Protein AF-A0A662RTC8-F1 (afdb_monomer_lite)

Sequence (84 aa):
MIVVTAPGDTSAGDEITVPAKIAEIVSAVLFKGHAVDEDGSATYTIGPTSVTATKVDESTIKLDADTAAEDLLILNFVPAGAYV

Radius of gyration: 13.36 Å; chains: 1; bounding box: 41×17×33 Å

Foldseek 3Di:
DKDKDQQAFDAAFDKGFAPAFFPFWDFKWKQAQDQQDPVGDRPDDGGIDTWDWADPHRGIIGTRGGHHRRMMMMTDGDGPPPPD

Structure (mmCIF, N/CA/C/O backbone):
data_AF-A0A662RTC8-F1
#
_entry.id   AF-A0A662RTC8-F1
#
loop_
_atom_site.group_PDB
_atom_site.id
_atom_site.type_symbol
_atom_site.label_atom_id
_atom_site.label_alt_id
_atom_site.label_comp_id
_atom_site.label_asym_id
_atom_site.label_entity_id
_atom_site.label_seq_id
_atom_site.pdbx_PDB_ins_code
_atom_site.Cartn_x
_atom_site.Cartn_y
_atom_site.Cartn_z
_atom_site.occupancy
_atom_site.B_iso_or_equiv
_atom_site.auth_seq_id
_atom_site.auth_comp_id
_atom_site.auth_asym_id
_atom_site.auth_atom_id
_atom_site.pdbx_PDB_model_num
ATOM 1 N N . MET A 1 1 ? -12.194 -6.624 2.716 1.00 91.81 1 MET A N 1
ATOM 2 C CA . MET A 1 1 ? -12.603 -5.774 1.576 1.00 91.81 1 MET A CA 1
ATOM 3 C C . MET A 1 1 ? -11.354 -5.452 0.786 1.00 91.81 1 MET A C 1
ATOM 5 O O . MET A 1 1 ? -10.294 -5.370 1.386 1.00 91.81 1 MET A O 1
ATOM 9 N N . ILE A 1 2 ? -11.460 -5.335 -0.534 1.00 94.81 2 ILE A N 1
ATOM 10 C CA . ILE A 1 2 ? -10.310 -5.056 -1.396 1.00 94.81 2 ILE A CA 1
ATOM 11 C C . ILE A 1 2 ? -10.532 -3.705 -2.064 1.00 94.81 2 ILE A C 1
ATOM 13 O O . ILE A 1 2 ? -11.635 -3.432 -2.539 1.00 94.81 2 ILE A O 1
ATOM 17 N N . VAL A 1 3 ? -9.486 -2.886 -2.100 1.00 95.44 3 VAL A N 1
ATOM 18 C CA . VAL A 1 3 ? -9.420 -1.681 -2.927 1.00 95.44 3 VAL A CA 1
ATOM 19 C C . VAL A 1 3 ? -8.193 -1.765 -3.824 1.00 95.44 3 VAL A C 1
ATOM 21 O O . VAL A 1 3 ? -7.144 -2.260 -3.411 1.00 95.44 3 VAL A O 1
ATOM 24 N N . VAL A 1 4 ? -8.354 -1.305 -5.061 1.00 96.00 4 VAL A N 1
ATOM 25 C CA . VAL A 1 4 ? -7.259 -1.129 -6.013 1.00 96.00 4 VAL A CA 1
ATOM 26 C C . VAL A 1 4 ? -7.160 0.358 -6.301 1.00 96.00 4 VAL A C 1
ATOM 28 O O . VAL A 1 4 ? -8.163 0.976 -6.657 1.00 96.00 4 VAL A O 1
ATOM 31 N N . THR A 1 5 ? -5.981 0.935 -6.105 1.00 94.69 5 THR A N 1
ATOM 32 C CA . THR A 1 5 ? -5.749 2.368 -6.304 1.00 94.69 5 THR A CA 1
ATOM 33 C C . THR A 1 5 ? -4.364 2.613 -6.879 1.00 94.69 5 THR A C 1
ATOM 35 O O . THR A 1 5 ? -3.441 1.848 -6.610 1.00 94.69 5 THR A O 1
ATOM 38 N N . ALA A 1 6 ? -4.214 3.685 -7.652 1.00 94.19 6 ALA A N 1
ATOM 39 C CA . ALA A 1 6 ? -2.903 4.204 -8.013 1.00 94.19 6 ALA A CA 1
ATOM 40 C C . ALA A 1 6 ? -2.404 5.074 -6.843 1.00 94.19 6 ALA A C 1
ATOM 42 O O . ALA A 1 6 ? -3.097 6.033 -6.491 1.00 94.19 6 ALA A O 1
ATOM 43 N N . PRO A 1 7 ? -1.278 4.734 -6.194 1.00 92.50 7 PRO A N 1
ATOM 44 C CA . PRO A 1 7 ? -0.712 5.550 -5.121 1.00 92.50 7 PRO A CA 1
ATOM 45 C C . PRO A 1 7 ? -0.030 6.825 -5.645 1.00 92.50 7 PRO A C 1
ATOM 47 O O . PRO A 1 7 ? 0.095 7.786 -4.895 1.00 92.50 7 PRO A O 1
ATOM 50 N N . GLY A 1 8 ? 0.354 6.852 -6.927 1.00 91.19 8 GLY A N 1
ATOM 51 C CA . GLY A 1 8 ? 1.174 7.914 -7.510 1.00 91.19 8 GLY A CA 1
ATOM 52 C C . GLY A 1 8 ? 2.669 7.664 -7.310 1.00 91.19 8 GLY A C 1
ATOM 53 O O . GLY A 1 8 ? 3.071 6.603 -6.837 1.00 91.19 8 GLY A O 1
ATOM 54 N N . ASP A 1 9 ? 3.484 8.642 -7.700 1.00 90.75 9 ASP A N 1
ATOM 55 C CA . ASP A 1 9 ? 4.924 8.633 -7.437 1.00 90.75 9 ASP A CA 1
ATOM 56 C C . ASP A 1 9 ? 5.183 9.130 -6.008 1.00 90.75 9 ASP A C 1
ATOM 58 O O . ASP A 1 9 ? 4.885 10.285 -5.691 1.00 90.75 9 ASP A O 1
ATOM 62 N N . THR A 1 10 ? 5.635 8.238 -5.126 1.00 91.81 10 THR A N 1
ATOM 63 C CA . THR A 1 10 ? 5.870 8.548 -3.710 1.00 91.81 10 THR A CA 1
ATOM 64 C C . THR A 1 10 ? 7.004 7.703 -3.140 1.00 91.81 10 THR A C 1
ATOM 66 O O . THR A 1 10 ? 7.237 6.572 -3.575 1.00 91.81 10 THR A O 1
ATOM 69 N N . SER A 1 11 ? 7.712 8.236 -2.144 1.00 93.50 11 SER A N 1
ATOM 70 C CA . SER A 1 11 ? 8.786 7.509 -1.469 1.00 93.50 11 SER A CA 1
ATOM 71 C C . SER A 1 11 ? 8.261 6.623 -0.334 1.00 93.50 11 SER A C 1
ATOM 73 O O . SER A 1 11 ? 7.197 6.856 0.247 1.00 93.50 11 SER A O 1
ATOM 75 N N . ALA A 1 12 ? 9.031 5.598 0.025 1.00 93.75 12 ALA A N 1
ATOM 76 C CA . ALA A 1 12 ? 8.752 4.748 1.174 1.00 93.75 12 ALA A CA 1
ATOM 77 C C . ALA A 1 12 ? 8.590 5.583 2.460 1.00 93.75 12 ALA A C 1
ATOM 79 O O . ALA A 1 12 ? 9.428 6.417 2.804 1.00 93.75 12 ALA A O 1
ATOM 80 N N . GLY A 1 13 ? 7.521 5.320 3.213 1.00 95.81 13 GLY A N 1
ATOM 81 C CA . GLY A 1 13 ? 7.181 6.039 4.444 1.00 95.81 13 GLY A CA 1
ATOM 82 C C . GLY A 1 13 ? 6.352 7.315 4.251 1.00 95.81 13 GLY A C 1
ATOM 83 O O . GLY A 1 13 ? 5.875 7.865 5.255 1.00 95.81 13 GLY A O 1
ATOM 84 N N . ASP A 1 14 ? 6.130 7.748 3.010 1.00 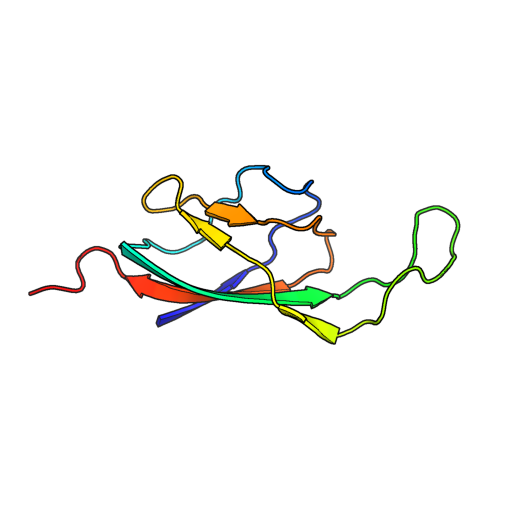97.38 14 ASP A N 1
ATOM 85 C CA . ASP A 1 14 ? 5.206 8.835 2.700 1.00 97.38 14 ASP A CA 1
ATOM 86 C C . ASP A 1 14 ? 3.746 8.406 2.879 1.00 97.38 14 ASP A C 1
ATOM 88 O O . ASP A 1 14 ? 3.386 7.225 2.824 1.00 97.38 14 ASP A O 1
ATOM 92 N N . GLU A 1 15 ? 2.895 9.394 3.142 1.00 97.25 15 GLU A N 1
ATOM 93 C CA . GLU A 1 15 ? 1.467 9.195 3.362 1.00 97.25 15 GLU A CA 1
ATOM 94 C C . GLU A 1 15 ? 0.708 9.089 2.040 1.00 97.25 15 GLU A C 1
ATOM 96 O O . GLU A 1 15 ? 0.768 9.974 1.192 1.00 97.25 15 GLU A O 1
ATOM 101 N N . ILE A 1 16 ? -0.069 8.016 1.904 1.00 96.06 16 ILE A N 1
ATOM 102 C CA . ILE A 1 16 ? -0.900 7.726 0.740 1.00 96.06 16 ILE A CA 1
ATOM 103 C C . ILE A 1 16 ? -2.356 7.721 1.189 1.00 96.06 16 ILE A C 1
ATOM 105 O O . ILE A 1 16 ? -2.753 6.936 2.058 1.00 96.06 16 ILE A O 1
ATOM 109 N N . THR A 1 17 ? -3.174 8.572 0.570 1.00 95.81 17 THR A N 1
ATOM 110 C CA . THR A 1 17 ? -4.623 8.553 0.774 1.00 95.81 17 THR A CA 1
ATOM 111 C C . THR A 1 17 ? -5.248 7.419 -0.028 1.00 95.81 17 THR A C 1
ATOM 113 O O . THR A 1 17 ? -5.079 7.321 -1.242 1.00 95.81 17 THR A O 1
ATOM 116 N N . VAL A 1 18 ? -6.024 6.578 0.645 1.00 93.88 18 VAL A N 1
ATOM 117 C CA . VAL A 1 18 ? -6.788 5.504 0.017 1.00 93.88 18 VAL A CA 1
ATOM 118 C C . VAL A 1 18 ? -8.258 5.903 -0.153 1.00 93.88 18 VAL A C 1
ATOM 120 O O . VAL A 1 18 ? -8.840 6.551 0.721 1.00 93.88 18 VAL A O 1
ATOM 123 N N . PRO A 1 19 ? -8.929 5.468 -1.233 1.00 93.94 19 PRO A N 1
ATOM 124 C CA . PRO A 1 19 ? -10.347 5.750 -1.450 1.00 93.94 19 PRO A CA 1
ATOM 125 C C . PRO A 1 19 ? -11.251 4.792 -0.646 1.00 93.94 19 PRO A C 1
ATOM 127 O O . PRO A 1 19 ? -12.239 4.266 -1.158 1.00 93.94 19 PRO A O 1
ATOM 130 N N . ALA A 1 20 ? -10.899 4.514 0.611 1.00 91.56 20 ALA A N 1
ATOM 131 C CA . ALA A 1 20 ? -11.646 3.639 1.507 1.00 91.56 20 ALA A CA 1
ATOM 132 C C . ALA A 1 20 ? -11.372 3.981 2.975 1.00 91.56 20 ALA A C 1
ATOM 134 O O . ALA A 1 20 ? -10.290 4.449 3.318 1.00 91.56 20 ALA A O 1
ATOM 135 N N . LYS A 1 21 ? -12.340 3.683 3.850 1.00 94.56 21 LYS A N 1
ATOM 136 C CA . LYS A 1 21 ? -12.139 3.762 5.297 1.00 94.56 21 LYS A CA 1
ATOM 137 C C . LYS A 1 21 ? -11.663 2.428 5.864 1.00 94.56 21 LYS A C 1
ATOM 139 O O . LYS A 1 21 ? -12.386 1.434 5.800 1.00 94.56 21 LYS A O 1
ATOM 144 N N . ILE A 1 22 ? -10.484 2.419 6.465 1.00 94.44 22 ILE A N 1
ATOM 145 C CA . ILE A 1 22 ? -9.772 1.246 6.960 1.00 94.44 22 ILE A CA 1
ATOM 146 C C . ILE A 1 22 ? -9.864 1.178 8.489 1.00 94.44 22 ILE A C 1
ATOM 148 O O . ILE A 1 22 ? -9.435 2.086 9.203 1.00 94.44 22 ILE A O 1
ATOM 152 N N . ALA A 1 23 ? -10.367 0.064 9.014 1.00 95.06 23 ALA A N 1
ATOM 153 C CA . ALA A 1 23 ? -10.197 -0.309 10.414 1.00 95.06 23 ALA A CA 1
ATOM 154 C C . ALA A 1 23 ? -8.815 -0.940 10.631 1.00 95.06 23 ALA A C 1
ATOM 156 O O . ALA A 1 23 ? -8.047 -0.442 11.453 1.00 95.06 23 ALA A O 1
ATOM 157 N N . GLU A 1 24 ? -8.498 -1.968 9.842 1.00 95.00 24 GLU A N 1
ATOM 158 C CA . GLU A 1 24 ? -7.297 -2.804 9.945 1.00 95.00 24 GLU A CA 1
ATOM 159 C C . GLU A 1 24 ? -6.819 -3.221 8.548 1.00 95.00 24 GLU A C 1
ATOM 161 O O . GLU A 1 24 ? -7.639 -3.480 7.665 1.00 95.00 24 GLU A O 1
ATOM 166 N N . ILE A 1 25 ? -5.505 -3.303 8.347 1.00 96.25 25 ILE A N 1
ATOM 167 C CA . ILE A 1 25 ? -4.892 -3.772 7.099 1.00 96.25 25 ILE A CA 1
ATOM 168 C C . ILE A 1 25 ? -4.613 -5.273 7.216 1.00 96.25 25 ILE A C 1
ATOM 170 O O . ILE A 1 25 ? -3.986 -5.710 8.174 1.00 96.25 25 ILE A O 1
ATOM 174 N N . VAL A 1 26 ? -5.048 -6.048 6.222 1.00 96.88 26 VAL A N 1
ATOM 175 C CA . VAL A 1 26 ? -4.831 -7.502 6.151 1.00 96.88 26 VAL A CA 1
ATOM 176 C C . VAL A 1 26 ? -3.611 -7.827 5.293 1.00 96.88 26 VAL A C 1
ATOM 178 O O . VAL A 1 26 ? -2.785 -8.652 5.672 1.00 96.88 26 VAL A O 1
ATOM 181 N N . SER A 1 27 ? -3.497 -7.198 4.121 1.00 97.06 27 SER A N 1
ATOM 182 C CA . SER A 1 27 ? -2.341 -7.352 3.234 1.00 97.06 27 SER A CA 1
ATOM 183 C C . SER A 1 27 ? -2.266 -6.227 2.206 1.00 97.06 27 SER A C 1
ATOM 185 O O . SER A 1 27 ? -3.286 -5.633 1.845 1.00 97.06 27 SER A O 1
ATOM 187 N N . ALA A 1 28 ? -1.060 -5.968 1.705 1.00 97.12 28 ALA A N 1
ATOM 188 C CA . ALA A 1 28 ? -0.810 -5.031 0.621 1.00 97.12 28 ALA A CA 1
ATOM 189 C C . ALA A 1 28 ? 0.107 -5.666 -0.430 1.00 97.12 28 ALA A C 1
ATOM 191 O O . ALA A 1 28 ? 1.109 -6.309 -0.111 1.00 97.12 28 ALA A O 1
ATOM 192 N N . VAL A 1 29 ? -0.266 -5.497 -1.693 1.00 96.94 29 VAL A N 1
ATOM 193 C CA . VAL A 1 29 ? 0.529 -5.917 -2.846 1.00 96.94 29 VAL A CA 1
ATOM 194 C C . VAL A 1 29 ? 0.643 -4.728 -3.779 1.00 96.94 29 VAL A C 1
ATOM 196 O O . VAL A 1 29 ? -0.368 -4.139 -4.159 1.00 96.94 29 VAL A O 1
ATOM 199 N N . LEU A 1 30 ? 1.869 -4.398 -4.157 1.00 93.81 30 LEU A N 1
ATOM 200 C CA . LEU A 1 30 ? 2.157 -3.388 -5.156 1.00 93.81 30 LEU A CA 1
ATOM 201 C C . LEU A 1 30 ? 2.426 -4.087 -6.485 1.00 93.81 30 LEU A C 1
ATOM 203 O O . LEU A 1 30 ? 3.364 -4.874 -6.607 1.00 93.81 30 LEU A O 1
ATOM 207 N N . PHE A 1 31 ? 1.585 -3.834 -7.476 1.00 93.44 31 PHE A N 1
ATOM 208 C CA . PHE A 1 31 ? 1.821 -4.281 -8.835 1.00 93.44 31 PHE A CA 1
ATOM 209 C C . PHE A 1 31 ? 2.666 -3.232 -9.549 1.00 93.44 31 PHE A C 1
ATOM 211 O O . PHE A 1 31 ? 2.186 -2.136 -9.837 1.00 93.44 31 PHE A O 1
ATOM 218 N N . LYS A 1 32 ? 3.925 -3.582 -9.802 1.00 87.88 32 LYS A N 1
ATOM 219 C CA . LYS A 1 32 ? 4.893 -2.724 -10.472 1.00 87.88 32 LYS A CA 1
ATOM 220 C C . LYS A 1 32 ? 4.524 -2.559 -11.944 1.00 87.88 32 LYS A C 1
ATOM 222 O O . LYS A 1 32 ? 4.521 -3.551 -12.675 1.00 87.88 32 LYS A O 1
ATOM 227 N N . GLY A 1 33 ? 4.155 -1.340 -12.339 1.00 80.88 33 GLY A N 1
ATOM 228 C CA . GLY A 1 33 ? 3.654 -1.008 -13.683 1.00 80.88 33 GLY A CA 1
ATOM 229 C C . GLY A 1 33 ? 4.706 -0.394 -14.605 1.00 80.88 33 GLY A C 1
ATOM 230 O O . GLY A 1 33 ? 4.555 -0.419 -15.827 1.00 80.88 33 GLY A O 1
ATOM 231 N N . HIS A 1 34 ? 5.794 0.100 -14.023 1.00 72.25 34 HIS A N 1
ATOM 232 C CA . HIS A 1 34 ? 6.969 0.578 -14.734 1.00 72.25 34 HIS A CA 1
ATOM 233 C C . HIS A 1 34 ? 8.165 -0.321 -14.419 1.00 72.25 34 HIS A C 1
ATOM 235 O O . HIS A 1 34 ? 8.093 -1.132 -13.506 1.00 72.25 34 HIS A O 1
ATOM 241 N N . ALA A 1 35 ? 9.239 -0.256 -15.199 1.00 65.88 35 ALA A N 1
ATOM 242 C CA . ALA A 1 35 ? 10.459 -1.014 -14.901 1.00 65.88 35 ALA A CA 1
ATOM 243 C C . ALA A 1 35 ? 11.715 -0.166 -14.975 1.00 65.88 35 ALA A C 1
ATOM 245 O O . ALA A 1 35 ? 12.744 -0.625 -14.497 1.00 65.88 35 ALA A O 1
ATOM 246 N N . VAL A 1 36 ? 11.660 1.007 -15.608 1.00 62.50 36 VAL A N 1
ATOM 247 C CA . VAL A 1 36 ? 12.856 1.784 -15.923 1.00 62.50 36 VAL A CA 1
ATOM 248 C C . VAL A 1 36 ? 13.068 2.888 -14.897 1.00 62.50 36 VAL A C 1
ATOM 250 O O . VAL A 1 36 ? 12.111 3.485 -14.409 1.00 62.50 36 VAL A O 1
ATOM 253 N N . ASP A 1 37 ? 14.327 3.111 -14.541 1.00 60.19 37 ASP A N 1
ATOM 254 C CA . ASP A 1 37 ? 14.753 4.366 -13.930 1.00 60.19 37 ASP A CA 1
ATOM 255 C C . ASP A 1 37 ? 14.779 5.494 -14.986 1.00 60.19 37 ASP A C 1
ATOM 257 O O . ASP A 1 37 ? 14.619 5.246 -16.186 1.00 60.19 37 ASP A O 1
ATOM 261 N N . GLU A 1 38 ? 14.972 6.746 -14.553 1.00 52.38 38 GLU A N 1
ATOM 262 C CA . GLU A 1 38 ? 15.065 7.919 -15.446 1.00 52.38 38 GLU A CA 1
ATOM 263 C C . GLU A 1 38 ? 16.174 7.790 -16.514 1.00 52.38 38 GLU A C 1
ATOM 2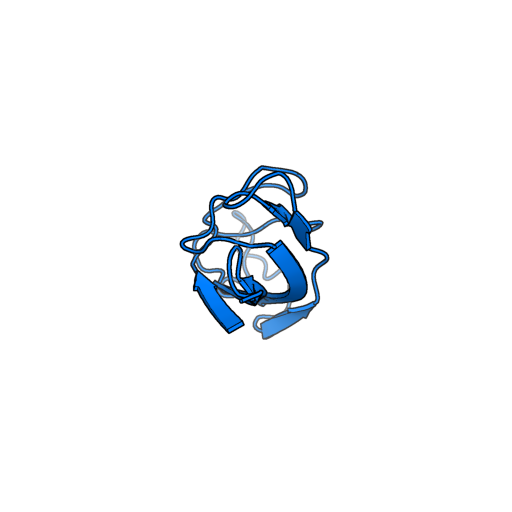65 O O . GLU A 1 38 ? 16.121 8.467 -17.542 1.00 52.38 38 GLU A O 1
ATOM 270 N N . ASP A 1 39 ? 17.132 6.878 -16.317 1.00 62.41 39 ASP A N 1
ATOM 271 C CA . ASP A 1 39 ? 18.257 6.602 -17.216 1.00 62.41 39 ASP A CA 1
ATOM 272 C C . ASP A 1 39 ? 18.003 5.417 -18.177 1.00 62.41 39 ASP A C 1
ATOM 274 O O . ASP A 1 39 ? 18.877 5.036 -18.967 1.00 62.41 39 ASP A O 1
ATOM 278 N N . GLY A 1 40 ? 16.795 4.842 -18.169 1.00 58.44 40 GLY A N 1
ATOM 279 C CA . GLY A 1 40 ? 16.352 3.829 -19.130 1.00 58.44 40 GLY A CA 1
ATOM 280 C C . GLY A 1 40 ? 16.834 2.403 -18.846 1.00 58.44 40 GLY A C 1
ATOM 281 O O . GLY A 1 40 ? 16.680 1.528 -19.706 1.00 58.44 40 GLY A O 1
ATOM 282 N N . SER A 1 41 ? 17.396 2.135 -17.666 1.00 65.25 41 SER A N 1
ATOM 283 C CA . SER A 1 41 ? 17.742 0.780 -17.237 1.00 65.25 41 SER A CA 1
ATOM 284 C C . SER A 1 41 ? 16.590 0.170 -16.449 1.00 65.25 41 SER A C 1
ATOM 286 O O . SER A 1 41 ? 16.078 0.752 -15.497 1.00 65.25 41 SER A O 1
ATOM 288 N N . ALA A 1 42 ? 16.158 -1.029 -16.848 1.00 58.94 42 ALA A N 1
ATOM 289 C CA . ALA A 1 42 ? 15.125 -1.736 -16.110 1.00 58.94 42 ALA A CA 1
ATOM 290 C C . ALA A 1 42 ? 15.685 -2.213 -14.755 1.00 58.94 42 ALA A C 1
ATOM 292 O O . ALA A 1 42 ? 16.487 -3.147 -14.724 1.00 58.94 42 ALA A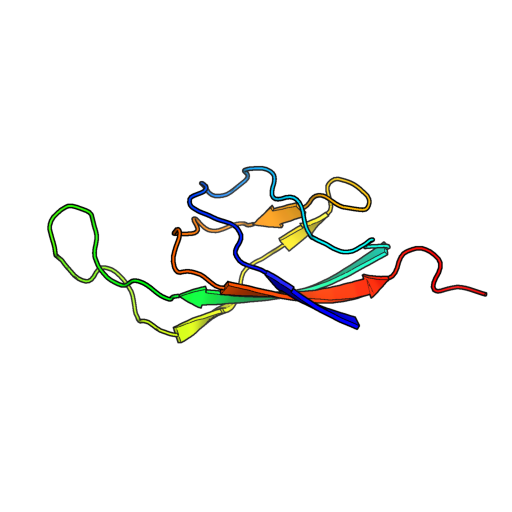 O 1
ATOM 293 N N . THR A 1 43 ? 15.309 -1.570 -13.648 1.00 63.47 43 THR A N 1
ATOM 294 C CA . THR A 1 43 ? 15.888 -1.812 -12.312 1.00 63.47 43 THR A CA 1
ATOM 295 C C . THR A 1 43 ? 15.107 -2.834 -11.483 1.00 63.47 43 THR A C 1
ATOM 297 O O . THR A 1 43 ? 15.648 -3.367 -10.512 1.00 63.47 43 THR A O 1
ATOM 300 N N . TYR A 1 44 ? 13.871 -3.174 -11.870 1.00 63.53 44 TYR A N 1
ATOM 301 C CA . TYR A 1 44 ? 13.039 -4.153 -11.161 1.00 63.53 44 TYR A CA 1
ATOM 302 C C . TYR A 1 44 ? 12.092 -4.942 -12.080 1.00 63.53 44 TYR A C 1
ATOM 304 O O . TYR A 1 44 ? 11.771 -4.546 -13.201 1.00 63.53 44 TYR A O 1
ATOM 312 N N . THR A 1 45 ? 11.652 -6.108 -11.596 1.00 67.44 45 THR A N 1
ATOM 313 C CA . THR A 1 45 ? 10.698 -6.981 -12.293 1.00 67.44 45 THR A CA 1
ATOM 314 C C . THR A 1 45 ? 9.296 -6.368 -12.251 1.00 67.44 45 THR A C 1
ATOM 316 O O . THR A 1 45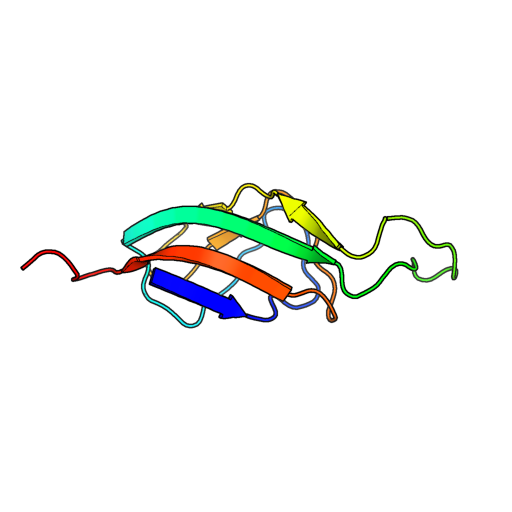 ? 8.754 -6.149 -11.169 1.00 67.44 45 THR A O 1
ATOM 319 N N . ILE A 1 46 ? 8.686 -6.150 -13.420 1.00 80.06 46 ILE A N 1
ATOM 320 C CA . ILE A 1 46 ? 7.253 -5.830 -13.551 1.00 80.06 46 ILE A CA 1
ATOM 321 C C . ILE A 1 46 ? 6.446 -6.991 -12.974 1.00 80.06 46 ILE A C 1
ATOM 323 O O . ILE A 1 46 ? 6.637 -8.145 -13.371 1.00 80.06 46 ILE A O 1
ATOM 327 N N . GLY A 1 47 ? 5.526 -6.696 -12.063 1.00 83.38 47 GLY A N 1
ATOM 328 C CA . GLY A 1 47 ? 4.702 -7.716 -11.430 1.00 83.38 47 GLY A CA 1
ATOM 329 C C . GLY A 1 47 ? 4.364 -7.418 -9.973 1.00 83.38 47 GLY A C 1
ATOM 330 O O . GLY A 1 47 ? 4.646 -6.331 -9.467 1.00 83.38 47 GLY A O 1
ATOM 331 N N . PRO A 1 48 ? 3.713 -8.373 -9.294 1.00 91.00 48 PRO A N 1
ATOM 332 C CA . PRO A 1 48 ? 3.289 -8.195 -7.917 1.00 91.00 48 PRO A CA 1
ATOM 333 C C . PRO A 1 48 ? 4.473 -8.323 -6.955 1.00 91.00 48 PRO A C 1
ATOM 335 O O . PRO A 1 48 ? 5.177 -9.333 -6.949 1.00 91.00 48 PRO A O 1
ATOM 338 N N . THR A 1 49 ? 4.608 -7.340 -6.075 1.00 91.81 49 THR A N 1
ATOM 339 C CA . THR A 1 49 ? 5.551 -7.339 -4.958 1.00 91.81 49 THR A CA 1
ATOM 340 C C . THR A 1 49 ? 4.774 -7.124 -3.667 1.00 91.81 49 THR A C 1
ATOM 342 O O . THR A 1 49 ? 3.985 -6.186 -3.550 1.00 91.81 49 THR A O 1
ATOM 345 N N . SER A 1 50 ? 4.970 -8.007 -2.690 1.00 94.69 50 SER A N 1
ATOM 346 C CA . SER A 1 50 ? 4.406 -7.814 -1.353 1.00 94.69 50 SER A CA 1
ATOM 347 C C . SER A 1 50 ? 5.085 -6.628 -0.678 1.00 94.69 50 SER A C 1
ATOM 349 O O . SER A 1 50 ? 6.312 -6.551 -0.671 1.00 94.69 50 SER A O 1
ATOM 351 N N . VAL A 1 51 ? 4.285 -5.742 -0.093 1.00 95.12 51 VAL A N 1
ATOM 352 C CA . VAL A 1 51 ? 4.751 -4.561 0.645 1.00 95.12 51 VAL A CA 1
ATOM 353 C C . VAL A 1 51 ? 4.067 -4.513 2.006 1.00 95.12 51 VAL A C 1
ATOM 355 O O . VAL A 1 51 ? 2.967 -5.050 2.187 1.00 95.12 51 VAL A O 1
ATOM 358 N N . THR A 1 52 ? 4.700 -3.867 2.973 1.00 97.44 52 THR A N 1
ATOM 359 C CA . THR A 1 52 ? 4.103 -3.610 4.281 1.00 97.44 52 THR A CA 1
ATOM 360 C C . THR A 1 52 ? 3.360 -2.286 4.233 1.00 97.44 52 THR A C 1
ATOM 362 O O . THR A 1 52 ? 3.964 -1.232 4.061 1.00 97.44 52 THR A O 1
ATOM 365 N N . ALA A 1 53 ? 2.044 -2.329 4.432 1.00 97.12 53 ALA A N 1
ATOM 366 C CA . ALA A 1 53 ? 1.237 -1.130 4.602 1.00 97.12 53 ALA A CA 1
ATOM 367 C C . ALA A 1 53 ? 0.944 -0.884 6.087 1.00 97.12 53 ALA A C 1
ATOM 369 O O . ALA A 1 53 ? 0.419 -1.756 6.780 1.00 97.12 53 ALA A O 1
ATOM 370 N N . THR A 1 54 ? 1.253 0.319 6.566 1.00 97.69 54 THR A N 1
ATOM 371 C CA . THR A 1 54 ? 0.978 0.765 7.936 1.00 97.69 54 THR A CA 1
ATOM 372 C C . THR A 1 54 ? -0.141 1.794 7.920 1.00 97.69 54 THR A C 1
ATOM 374 O O . THR A 1 54 ? -0.064 2.787 7.203 1.00 97.69 54 THR A O 1
ATOM 377 N N . LYS A 1 55 ? -1.186 1.575 8.719 1.00 96.44 55 LYS A N 1
ATOM 378 C CA . LYS A 1 55 ? -2.293 2.523 8.863 1.00 96.44 55 LYS A CA 1
ATOM 379 C C . LYS A 1 55 ? -1.842 3.751 9.664 1.00 96.44 55 LYS A C 1
ATOM 381 O O . LYS A 1 55 ? -1.313 3.590 10.762 1.00 96.44 55 LYS A O 1
ATOM 386 N N . VAL A 1 56 ? -2.101 4.949 9.139 1.00 96.62 56 VAL A N 1
ATOM 387 C CA . VAL A 1 56 ? -1.885 6.232 9.835 1.00 96.62 56 VAL A CA 1
ATOM 388 C C . VAL A 1 56 ? -3.196 6.715 10.454 1.00 96.62 56 VAL A C 1
ATOM 390 O O . VAL A 1 56 ? -3.271 6.942 11.659 1.00 96.62 56 VAL A O 1
ATOM 393 N N . ASP A 1 57 ? -4.253 6.783 9.643 1.00 95.25 57 ASP A N 1
ATOM 394 C CA . ASP A 1 57 ? -5.614 7.133 10.060 1.00 95.25 57 ASP A CA 1
ATOM 395 C C . ASP A 1 57 ? -6.658 6.285 9.299 1.00 95.25 57 ASP A C 1
ATOM 397 O O . ASP A 1 57 ? -6.327 5.245 8.732 1.00 95.25 57 ASP A O 1
ATOM 401 N N . GLU A 1 58 ? -7.946 6.647 9.341 1.00 94.44 58 GLU A N 1
ATOM 402 C CA . GLU A 1 58 ? -9.002 5.885 8.655 1.00 94.44 58 GLU A CA 1
ATOM 403 C C . GLU A 1 58 ? -8.841 5.826 7.130 1.00 94.44 58 GLU A C 1
ATOM 405 O O . GLU A 1 58 ? -9.347 4.889 6.528 1.00 94.44 58 GLU A O 1
ATOM 410 N N . SER A 1 59 ? -8.180 6.787 6.494 1.00 95.06 59 SER A N 1
ATOM 411 C CA . SER A 1 59 ? -8.061 6.901 5.033 1.00 95.06 59 SER A CA 1
ATOM 412 C C . SER A 1 59 ? -6.623 7.068 4.544 1.00 95.06 59 SER A C 1
ATOM 414 O O . SER A 1 59 ? -6.412 7.238 3.347 1.00 95.06 59 SER A O 1
ATOM 416 N N . THR A 1 60 ? -5.640 7.001 5.439 1.00 96.56 60 THR A N 1
ATOM 417 C CA . THR A 1 60 ? -4.230 7.236 5.117 1.00 96.56 60 THR A CA 1
ATOM 418 C C . THR A 1 60 ? -3.368 6.060 5.560 1.00 96.56 60 THR A C 1
ATOM 420 O O . THR A 1 60 ? -3.503 5.551 6.681 1.00 96.56 60 THR A O 1
ATOM 423 N N . ILE A 1 61 ? -2.456 5.635 4.687 1.00 97.44 61 ILE A N 1
ATOM 424 C CA . ILE A 1 61 ? -1.476 4.575 4.949 1.00 97.44 61 ILE A CA 1
ATOM 425 C C . ILE A 1 61 ? -0.058 5.032 4.591 1.00 97.44 61 ILE A C 1
ATOM 427 O O . ILE A 1 61 ? 0.118 6.037 3.913 1.00 97.44 61 ILE A O 1
ATOM 431 N N . LYS A 1 62 ? 0.942 4.252 5.001 1.00 97.88 62 LYS A N 1
ATOM 432 C CA . LYS A 1 62 ? 2.336 4.334 4.544 1.00 97.88 62 LYS A CA 1
ATOM 433 C C . LYS A 1 62 ? 2.775 2.984 4.005 1.00 97.88 62 LYS A C 1
ATOM 435 O O . LYS A 1 62 ? 2.407 1.968 4.597 1.00 97.88 62 LYS A O 1
ATOM 440 N N . LEU A 1 63 ? 3.560 2.971 2.934 1.00 97.19 63 LEU A N 1
ATOM 441 C CA . LEU A 1 63 ? 4.202 1.759 2.414 1.00 97.19 63 LEU A CA 1
ATOM 442 C C . LEU A 1 63 ? 5.687 1.740 2.790 1.00 97.19 63 LEU A C 1
ATOM 444 O O . LEU A 1 63 ? 6.301 2.790 2.952 1.00 97.19 63 LEU A O 1
ATOM 448 N N . ASP A 1 64 ? 6.267 0.552 2.914 1.00 96.06 64 ASP A N 1
ATOM 449 C CA . ASP A 1 64 ? 7.708 0.338 3.121 1.00 96.06 64 ASP A CA 1
ATOM 450 C C . ASP A 1 64 ? 8.521 0.317 1.814 1.0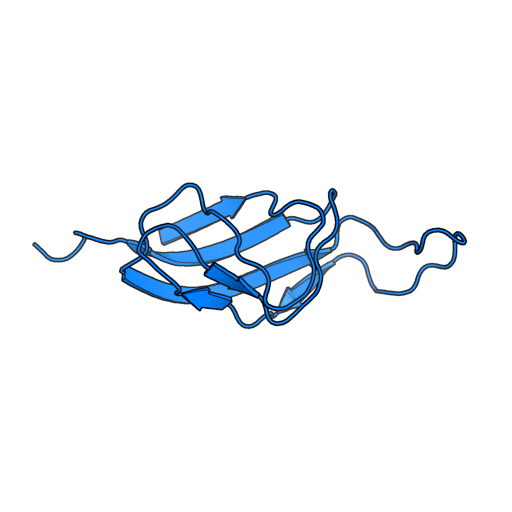0 96.06 64 ASP A C 1
ATOM 452 O O . ASP A 1 64 ? 9.694 -0.053 1.822 1.00 96.06 64 ASP A O 1
ATOM 456 N N . ALA A 1 65 ? 7.906 0.710 0.699 1.00 91.56 65 ALA A N 1
ATOM 457 C CA . ALA A 1 65 ? 8.508 0.713 -0.623 1.00 91.56 65 ALA A CA 1
ATOM 458 C C . ALA A 1 65 ? 8.100 1.962 -1.406 1.00 91.56 65 ALA A C 1
ATOM 460 O O . ALA A 1 65 ? 6.982 2.456 -1.248 1.00 91.56 65 ALA A O 1
ATOM 461 N N . ASP A 1 66 ? 8.995 2.410 -2.285 1.00 90.88 66 ASP A N 1
ATOM 462 C CA . ASP A 1 66 ? 8.716 3.474 -3.246 1.00 90.88 66 ASP A CA 1
ATOM 463 C C . ASP A 1 66 ? 7.677 3.004 -4.275 1.00 90.88 66 ASP A C 1
ATOM 465 O O . ASP A 1 66 ? 7.651 1.826 -4.679 1.00 90.8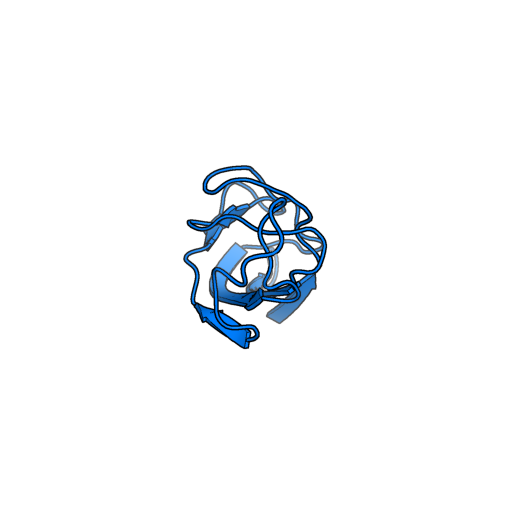8 66 ASP A O 1
ATOM 469 N N . THR A 1 67 ? 6.838 3.928 -4.729 1.00 90.88 67 THR A N 1
ATOM 470 C CA . THR A 1 67 ? 5.841 3.694 -5.778 1.00 90.88 67 THR A CA 1
ATOM 471 C C . THR A 1 67 ? 6.063 4.642 -6.940 1.00 90.88 67 THR A C 1
ATOM 473 O O . THR A 1 67 ? 6.472 5.774 -6.732 1.00 90.88 67 THR A O 1
ATOM 476 N N . ALA A 1 68 ? 5.772 4.180 -8.153 1.00 88.81 68 ALA A N 1
ATOM 477 C CA . ALA A 1 68 ? 5.783 4.999 -9.363 1.00 88.81 68 ALA A CA 1
ATOM 478 C C . ALA A 1 68 ? 4.354 5.340 -9.818 1.00 88.81 68 ALA A C 1
ATOM 480 O O . ALA A 1 68 ? 3.380 4.703 -9.405 1.00 88.81 68 ALA A O 1
ATOM 481 N N . ALA A 1 69 ? 4.224 6.310 -10.726 1.00 89.19 69 ALA A N 1
ATOM 482 C CA . ALA A 1 69 ? 2.932 6.744 -11.263 1.00 89.19 69 ALA A CA 1
ATOM 483 C C . ALA A 1 69 ? 2.131 5.607 -11.934 1.00 89.19 69 ALA A C 1
ATOM 485 O O . ALA A 1 69 ? 0.899 5.621 -11.912 1.00 89.19 69 ALA A O 1
ATOM 486 N N . GLU A 1 70 ? 2.816 4.619 -12.509 1.00 89.25 70 GLU A N 1
ATOM 487 C CA . GLU A 1 70 ? 2.222 3.467 -13.192 1.00 89.25 70 GLU A CA 1
ATOM 488 C C . GLU A 1 70 ? 1.880 2.303 -12.247 1.00 89.25 70 GLU A C 1
ATOM 490 O O . GLU A 1 70 ? 1.247 1.333 -12.678 1.00 89.25 70 GLU A O 1
ATOM 495 N N . ASP A 1 71 ? 2.300 2.360 -10.982 1.00 91.69 71 ASP A N 1
ATOM 496 C CA . ASP A 1 71 ? 2.078 1.275 -10.031 1.00 91.69 71 ASP A CA 1
ATOM 497 C C . ASP A 1 71 ? 0.607 1.195 -9.588 1.00 91.69 71 ASP A C 1
ATOM 499 O O . ASP A 1 71 ? -0.112 2.193 -9.485 1.00 91.69 71 ASP A O 1
ATOM 503 N N . LEU A 1 72 ? 0.156 -0.020 -9.263 1.00 94.88 72 LEU A N 1
ATOM 504 C CA . LEU A 1 72 ? -1.162 -0.259 -8.674 1.00 94.88 72 LEU A CA 1
ATOM 505 C C . LEU A 1 72 ? -1.024 -0.898 -7.299 1.00 94.88 72 LEU A C 1
ATOM 507 O O . LEU A 1 72 ? -0.474 -1.989 -7.155 1.00 94.88 72 LEU A O 1
ATOM 511 N N . LEU A 1 73 ? -1.593 -0.255 -6.286 1.00 95.88 73 LEU A N 1
ATOM 512 C CA . LEU A 1 73 ? -1.713 -0.815 -4.950 1.00 95.88 73 LEU A CA 1
ATOM 513 C C . LEU A 1 73 ? -3.008 -1.620 -4.841 1.00 95.88 73 LEU A C 1
ATOM 515 O O . LEU A 1 73 ? -4.106 -1.085 -5.010 1.00 95.88 73 LEU A O 1
ATOM 519 N N . ILE A 1 74 ? -2.877 -2.893 -4.483 1.00 97.00 74 ILE A N 1
ATOM 520 C CA . ILE A 1 74 ? -3.976 -3.760 -4.065 1.00 97.00 74 ILE A CA 1
ATOM 521 C C . ILE A 1 74 ? -3.912 -3.880 -2.545 1.00 97.00 74 ILE A C 1
ATOM 523 O O . ILE A 1 74 ? -3.001 -4.505 -1.999 1.00 97.00 74 ILE A O 1
ATOM 527 N N . LEU A 1 75 ? -4.895 -3.301 -1.862 1.00 97.44 75 LEU A N 1
ATOM 528 C CA . LEU A 1 75 ? -4.987 -3.323 -0.408 1.00 97.44 75 LEU A CA 1
ATOM 529 C C . LEU A 1 75 ? -6.187 -4.165 0.024 1.00 97.44 75 LEU A C 1
ATOM 531 O O . LEU A 1 75 ? -7.332 -3.868 -0.329 1.00 97.44 75 LEU A O 1
ATOM 535 N N . ASN A 1 76 ? -5.928 -5.200 0.818 1.00 97.19 76 ASN A N 1
ATOM 536 C CA . ASN A 1 76 ? -6.954 -5.966 1.512 1.00 97.19 76 ASN A CA 1
ATOM 537 C C . ASN A 1 76 ? -7.043 -5.490 2.965 1.00 97.19 76 ASN A C 1
ATOM 539 O O . ASN A 1 76 ? -6.033 -5.412 3.664 1.00 97.19 76 ASN A O 1
ATOM 543 N N . PHE A 1 77 ? -8.248 -5.166 3.421 1.00 96.06 77 PHE A N 1
ATOM 544 C CA . PHE A 1 77 ? -8.471 -4.506 4.705 1.00 96.06 77 PHE A CA 1
ATOM 545 C C . PHE A 1 77 ? -9.845 -4.833 5.307 1.00 96.06 77 PHE A C 1
ATOM 547 O O . PHE A 1 77 ? -10.777 -5.257 4.612 1.00 96.06 77 PHE A O 1
ATOM 554 N N . VAL A 1 78 ? -9.992 -4.598 6.607 1.00 95.19 78 VAL A N 1
ATOM 555 C CA . VAL A 1 78 ? -11.282 -4.570 7.310 1.00 95.19 78 VAL A CA 1
ATOM 556 C C . VAL A 1 78 ? -11.835 -3.141 7.239 1.00 95.19 78 VAL A C 1
ATOM 558 O O . VAL A 1 78 ? -11.119 -2.221 7.636 1.00 95.19 78 VAL A O 1
ATOM 561 N N . PRO A 1 79 ? -13.064 -2.903 6.740 1.00 93.69 79 PRO A N 1
ATOM 562 C CA . PRO A 1 79 ? -13.606 -1.551 6.652 1.00 93.69 79 PRO A CA 1
ATOM 563 C C . PRO A 1 79 ? -13.933 -0.961 8.031 1.00 93.69 79 PRO A C 1
ATOM 565 O O . PRO A 1 79 ? -14.410 -1.663 8.924 1.00 93.69 79 PRO A O 1
ATOM 568 N N . ALA A 1 80 ? -13.722 0.346 8.199 1.00 89.62 80 ALA A N 1
ATOM 569 C CA . ALA A 1 80 ? -14.187 1.056 9.391 1.00 89.62 80 ALA A CA 1
ATOM 570 C C . ALA A 1 80 ? -15.725 1.063 9.440 1.00 89.62 80 ALA A C 1
ATOM 572 O O . ALA A 1 80 ? -16.380 1.317 8.430 1.00 89.62 80 ALA A O 1
ATOM 573 N N . GLY A 1 81 ? -16.301 0.767 10.609 1.00 81.44 81 GLY A N 1
ATOM 574 C CA . GLY A 1 81 ? -17.756 0.661 10.788 1.00 81.44 81 GLY A CA 1
ATOM 575 C C . GLY A 1 81 ? -18.372 -0.680 10.366 1.00 81.44 81 GLY A C 1
ATOM 576 O O . GLY A 1 81 ? -19.590 -0.801 10.358 1.00 81.44 81 GLY A O 1
ATOM 577 N N . ALA A 1 82 ? -17.560 -1.693 10.036 1.00 65.25 82 ALA A N 1
ATOM 578 C CA . ALA A 1 82 ? -18.045 -3.032 9.681 1.00 65.25 82 ALA A CA 1
ATOM 579 C C . ALA A 1 82 ? -18.497 -3.886 10.884 1.00 65.25 82 ALA A C 1
ATOM 581 O O . ALA A 1 82 ? -19.078 -4.950 10.684 1.00 65.25 82 ALA A O 1
ATOM 582 N N . TYR A 1 83 ? -18.237 -3.435 12.115 1.00 54.12 83 TYR A N 1
ATOM 583 C CA . TYR A 1 83 ? -18.779 -4.050 13.324 1.00 54.12 83 TYR A CA 1
ATOM 584 C C . TYR A 1 83 ? -20.137 -3.416 13.641 1.00 54.12 83 TYR A C 1
ATOM 586 O O . TYR A 1 83 ? -20.194 -2.292 14.142 1.00 54.12 83 TYR A O 1
ATOM 594 N N . VAL A 1 84 ? -21.204 -4.150 13.321 1.00 49.78 84 VAL A N 1
ATOM 595 C CA . VAL A 1 84 ? -22.567 -3.948 13.835 1.00 49.78 84 VAL A CA 1
ATOM 596 C C . VAL A 1 84 ? -22.919 -5.152 14.691 1.00 49.78 84 VAL A C 1
ATOM 598 O O . VAL A 1 84 ? -22.659 -6.282 14.218 1.00 49.78 84 VAL A O 1
#

pLDDT: mean 87.92, std 13.07, range [49.78, 97.88]

Secondary structure (DSSP, 8-state):
-EEEE---SB-TT-EEE-SS-EEEEEEEEEEE---B-TTS-B-S-SEEEEE-EEE-SSSEEEESS-B-TT-EEEEEEEETT---